Protein AF-A0A1Z9SN60-F1 (afdb_monomer_lite)

Radius of gyration: 16.22 Å; chains: 1; bounding box: 37×45×36 Å

Foldseek 3Di:
DVLLVVCLVPCPLPNVVNVVVLVVLVVCLVVDDPLSVLLSVLSVCVSVVNLQVSLVSLLVSCVVPLVPVVSLVSSLSSCVVVLVLVSLQVSLLVSLVVDDPPDPCNLVSLVSNLVSDLSVDDPVDDDDDPPPDDDPPPSSVVSCVVSVVPD

pLDDT: mean 79.8, std 19.74, range [30.97, 98.0]

Sequence (151 aa):
MTGCLRLFGGGGPSHPRVSLELRAARAHRSRVTPREQAHIDAFKVATTGEFSKAGLMWDEILCENPHGMMAAKCAHESYFLVGEARLLRKLVQTILPSWSNNMPYYGYLLGMGALGLEEAGDPRGRRPISLKNTSNGAALKTARRIFSATA

Structure (mmCIF, N/CA/C/O backbone):
data_AF-A0A1Z9SN60-F1
#
_entry.id   AF-A0A1Z9SN60-F1
#
loop_
_atom_site.group_PDB
_atom_site.id
_atom_site.type_symbol
_atom_site.label_atom_id
_atom_site.label_alt_id
_atom_site.label_comp_id
_atom_site.label_asym_id
_atom_site.label_entity_id
_atom_site.label_seq_id
_atom_site.pdbx_PDB_ins_code
_atom_site.Cartn_x
_atom_site.Cartn_y
_atom_site.Cartn_z
_atom_site.occupancy
_atom_site.B_iso_or_equiv
_atom_site.auth_seq_id
_atom_site.auth_comp_id
_atom_site.auth_asym_id
_atom_site.auth_atom_id
_atom_site.pdbx_PDB_model_num
ATOM 1 N N . MET A 1 1 ? 12.030 -7.907 0.127 1.00 58.28 1 MET A N 1
ATOM 2 C CA . MET A 1 1 ? 11.407 -6.565 0.006 1.00 58.28 1 MET A CA 1
ATOM 3 C C . MET A 1 1 ? 12.236 -5.434 0.635 1.00 58.28 1 MET A C 1
ATOM 5 O O . MET A 1 1 ? 11.726 -4.336 0.804 1.00 58.28 1 MET A O 1
ATOM 9 N N . THR A 1 2 ? 13.537 -5.626 0.891 1.00 62.16 2 THR A N 1
ATOM 10 C CA . THR A 1 2 ? 14.444 -4.552 1.351 1.00 62.16 2 THR A CA 1
ATOM 11 C C . THR A 1 2 ? 14.511 -3.368 0.373 1.00 62.16 2 THR A C 1
ATOM 13 O O . THR A 1 2 ? 14.749 -2.239 0.790 1.00 62.16 2 THR A O 1
ATOM 16 N N . GLY A 1 3 ? 14.200 -3.603 -0.907 1.00 61.12 3 GLY A N 1
ATOM 17 C CA . GLY A 1 3 ? 14.114 -2.567 -1.936 1.00 61.12 3 GLY A CA 1
ATOM 18 C C . GLY A 1 3 ? 13.035 -1.512 -1.728 1.00 61.12 3 GLY A C 1
ATOM 19 O O . GLY A 1 3 ? 13.309 -0.354 -2.015 1.00 61.12 3 GLY A O 1
ATOM 20 N N . CYS A 1 4 ? 11.872 -1.845 -1.155 1.00 63.22 4 CYS A N 1
ATOM 21 C CA . CYS A 1 4 ? 10.872 -0.831 -0.795 1.00 63.22 4 CYS A CA 1
ATOM 22 C C . CYS A 1 4 ? 11.428 0.116 0.277 1.00 63.22 4 CYS A C 1
ATOM 24 O O . CYS A 1 4 ? 11.388 1.328 0.111 1.00 63.22 4 CYS A O 1
ATOM 26 N N . LEU A 1 5 ? 12.054 -0.425 1.327 1.00 65.81 5 LEU A N 1
ATOM 27 C CA . LEU A 1 5 ? 12.667 0.387 2.386 1.00 65.81 5 LEU A CA 1
ATOM 28 C C . LEU A 1 5 ? 13.773 1.310 1.850 1.00 65.81 5 LEU A C 1
ATOM 30 O O . LEU A 1 5 ? 13.920 2.432 2.323 1.00 65.81 5 LEU A O 1
ATOM 34 N N . ARG A 1 6 ? 14.540 0.865 0.847 1.00 69.75 6 ARG A N 1
ATOM 35 C CA . ARG A 1 6 ? 15.576 1.696 0.209 1.00 69.75 6 ARG A CA 1
ATOM 36 C C . ARG A 1 6 ? 15.019 2.721 -0.770 1.00 69.75 6 ARG A C 1
ATOM 38 O O . ARG A 1 6 ? 15.577 3.810 -0.859 1.00 69.75 6 ARG A O 1
ATOM 45 N N . LEU A 1 7 ? 13.945 2.384 -1.482 1.00 71.31 7 LEU A N 1
ATOM 46 C CA . LEU A 1 7 ? 13.249 3.309 -2.373 1.00 71.31 7 LEU A CA 1
ATOM 47 C C . LEU A 1 7 ? 12.739 4.526 -1.588 1.00 71.31 7 LEU A C 1
ATOM 49 O O . LEU A 1 7 ? 12.937 5.656 -2.024 1.00 71.31 7 LEU A O 1
ATOM 53 N N . PHE A 1 8 ? 12.177 4.284 -0.402 1.00 68.19 8 PHE A N 1
ATOM 54 C CA . PHE A 1 8 ? 11.653 5.328 0.482 1.00 68.19 8 PHE A CA 1
ATOM 55 C C . PHE A 1 8 ? 12.738 6.018 1.336 1.00 68.19 8 PHE A C 1
ATOM 57 O O . PHE A 1 8 ? 12.540 7.127 1.814 1.00 68.19 8 PHE A O 1
ATOM 64 N N . GLY A 1 9 ? 13.927 5.418 1.475 1.00 62.66 9 GLY A N 1
ATOM 65 C CA . GLY A 1 9 ? 15.049 5.938 2.273 1.00 62.66 9 GLY A CA 1
ATOM 66 C C . GLY A 1 9 ? 15.971 6.954 1.578 1.00 62.66 9 GLY A C 1
ATOM 67 O O . GLY A 1 9 ? 17.117 7.096 1.997 1.00 62.66 9 GLY A O 1
ATOM 68 N N . GLY A 1 10 ? 15.524 7.621 0.507 1.00 57.53 10 GLY A N 1
ATOM 69 C CA . GLY A 1 10 ? 16.270 8.714 -0.143 1.00 57.53 10 GLY A CA 1
ATOM 70 C C . GLY A 1 10 ? 17.135 8.333 -1.352 1.00 57.53 10 GLY A C 1
ATOM 71 O O . GLY A 1 10 ? 17.757 9.208 -1.946 1.00 57.53 10 GLY A O 1
ATOM 72 N N . GLY A 1 11 ? 17.157 7.060 -1.767 1.00 59.09 11 GLY A N 1
ATOM 73 C CA . GLY A 1 11 ? 17.837 6.650 -3.007 1.00 59.09 11 GLY A CA 1
ATOM 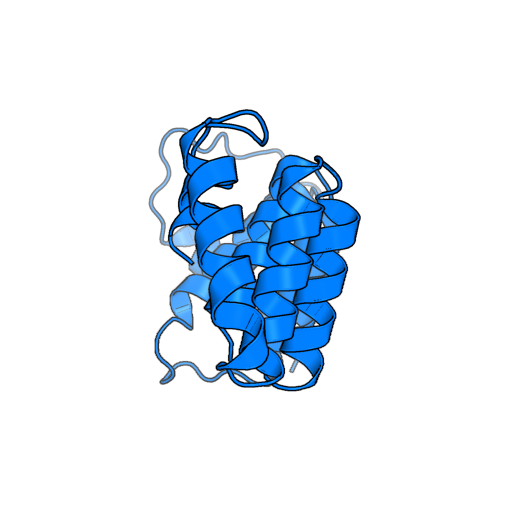74 C C . GLY A 1 11 ? 17.089 7.060 -4.283 1.00 59.09 11 GLY A C 1
ATOM 75 O O . GLY A 1 11 ? 17.698 7.197 -5.343 1.00 59.09 11 GLY A O 1
ATOM 76 N N . GLY A 1 12 ? 15.773 7.261 -4.181 1.00 64.69 12 GLY A N 1
ATOM 77 C CA . GLY A 1 12 ? 14.900 7.500 -5.324 1.00 64.69 12 GLY A CA 1
ATOM 78 C C . GLY A 1 12 ? 14.781 6.285 -6.264 1.00 64.69 12 GLY A C 1
ATOM 79 O O . GLY A 1 12 ? 15.503 5.291 -6.120 1.00 64.69 12 GLY A O 1
ATOM 80 N N . PRO A 1 13 ? 13.869 6.336 -7.249 1.00 68.75 13 PRO A N 1
ATOM 81 C CA . PRO A 1 13 ? 13.632 5.229 -8.182 1.00 68.75 13 PRO A CA 1
ATOM 82 C C . PRO A 1 13 ? 14.862 4.853 -9.021 1.00 68.75 13 PRO A C 1
ATOM 84 O O . PRO A 1 13 ? 15.063 3.686 -9.352 1.00 68.75 13 PRO A O 1
ATOM 87 N N . SER A 1 14 ? 15.724 5.830 -9.306 1.00 69.62 14 SER A N 1
ATOM 88 C CA . SER A 1 14 ? 16.917 5.675 -10.146 1.00 69.62 14 SER A CA 1
ATOM 89 C C . SER A 1 14 ? 18.102 5.005 -9.440 1.00 69.62 14 SER A C 1
ATOM 91 O O . SER A 1 14 ? 19.155 4.817 -10.051 1.00 69.62 14 SER A O 1
ATOM 93 N N . HIS A 1 15 ? 17.974 4.641 -8.159 1.00 78.12 15 HIS A N 1
ATOM 94 C CA . HIS A 1 15 ? 19.077 4.040 -7.420 1.00 78.12 15 HIS A CA 1
ATOM 95 C C . HIS A 1 15 ? 19.424 2.643 -7.978 1.00 78.12 15 HIS A C 1
ATOM 97 O O . HIS A 1 15 ? 18.566 1.757 -8.003 1.00 78.12 15 HIS A O 1
ATOM 103 N N . PRO A 1 16 ? 20.690 2.345 -8.331 1.00 78.31 16 PRO A N 1
ATOM 104 C CA . PRO A 1 16 ? 21.056 1.091 -9.003 1.00 78.31 16 PRO A CA 1
ATOM 105 C C . PRO A 1 16 ? 20.719 -0.166 -8.184 1.00 78.31 16 PRO A C 1
ATOM 107 O O . PRO A 1 16 ? 20.376 -1.209 -8.743 1.00 78.31 16 PRO A O 1
ATOM 110 N N . ARG A 1 17 ? 20.742 -0.070 -6.845 1.00 80.25 17 ARG A N 1
ATOM 111 C CA . ARG A 1 17 ? 20.294 -1.170 -5.968 1.00 80.25 17 ARG A CA 1
ATOM 112 C C . ARG A 1 17 ? 18.791 -1.457 -6.054 1.00 80.25 17 ARG A C 1
ATOM 114 O O . ARG A 1 17 ? 18.423 -2.618 -5.928 1.00 80.25 17 ARG A O 1
ATOM 121 N N . VAL A 1 18 ? 17.946 -0.454 -6.309 1.00 82.62 18 VAL A N 1
ATOM 122 C CA . VAL A 1 18 ? 16.493 -0.646 -6.479 1.00 82.62 18 VAL A CA 1
ATOM 123 C C . VAL A 1 18 ? 16.234 -1.492 -7.727 1.00 82.62 18 VAL A C 1
ATOM 125 O O . VAL A 1 18 ? 15.538 -2.505 -7.656 1.00 82.62 18 VAL A O 1
ATOM 128 N N . SER A 1 19 ? 16.890 -1.158 -8.841 1.00 83.88 19 SER A N 1
ATOM 129 C CA . SER A 1 19 ? 16.806 -1.920 -10.093 1.00 83.88 19 SER A CA 1
ATOM 130 C C . SER A 1 19 ? 17.318 -3.359 -9.954 1.00 83.88 19 SER A C 1
ATOM 132 O O . SER A 1 19 ? 16.729 -4.286 -10.518 1.00 83.88 19 SER A O 1
ATOM 134 N N . LEU A 1 20 ? 18.396 -3.569 -9.188 1.00 86.62 20 LEU A N 1
ATOM 135 C CA . LEU A 1 20 ? 18.928 -4.906 -8.908 1.00 86.62 20 LEU A CA 1
ATOM 136 C C . LEU A 1 20 ? 17.939 -5.751 -8.094 1.00 86.62 20 LEU A C 1
ATOM 138 O O . LEU A 1 20 ? 17.678 -6.905 -8.436 1.00 86.62 20 LEU A O 1
ATOM 142 N N . GLU A 1 21 ? 17.356 -5.174 -7.046 1.00 87.25 21 GLU A N 1
ATOM 143 C CA . GLU A 1 21 ? 16.392 -5.873 -6.197 1.00 87.25 21 GLU A CA 1
ATOM 144 C C . GLU A 1 21 ? 15.087 -6.174 -6.924 1.00 87.25 21 GLU A C 1
ATOM 146 O O . GLU A 1 21 ? 14.544 -7.264 -6.758 1.00 87.25 21 GLU A O 1
ATOM 151 N N . LEU A 1 22 ? 14.613 -5.263 -7.779 1.00 89.88 22 LEU A N 1
ATOM 152 C CA . LEU A 1 22 ? 13.457 -5.529 -8.627 1.00 89.88 22 LEU A CA 1
ATOM 153 C C . LEU A 1 22 ? 13.732 -6.693 -9.585 1.00 89.88 22 LEU A C 1
ATOM 155 O O . LEU A 1 22 ? 12.876 -7.560 -9.764 1.00 89.88 22 LEU A O 1
ATOM 159 N N . ARG A 1 23 ? 14.927 -6.748 -10.187 1.00 90.69 23 ARG A N 1
ATOM 160 C CA . ARG A 1 23 ? 15.315 -7.858 -11.069 1.00 90.69 23 ARG A CA 1
ATOM 161 C C . ARG A 1 23 ? 15.309 -9.191 -10.320 1.00 90.69 23 ARG A C 1
ATOM 163 O O . ARG A 1 23 ? 14.716 -10.148 -10.814 1.00 90.69 23 ARG A O 1
ATOM 170 N N . ALA A 1 24 ? 15.915 -9.235 -9.134 1.00 90.38 24 ALA A N 1
ATOM 171 C CA . ALA A 1 24 ? 15.923 -10.428 -8.291 1.00 90.38 24 ALA A CA 1
ATOM 172 C C . ALA A 1 24 ? 14.498 -10.840 -7.883 1.00 90.38 24 ALA A C 1
ATOM 174 O O . ALA A 1 24 ? 14.115 -11.996 -8.043 1.00 90.38 24 ALA A O 1
ATOM 175 N N . ALA A 1 25 ? 13.674 -9.887 -7.442 1.00 89.62 25 ALA A N 1
ATOM 176 C CA . ALA A 1 25 ? 12.290 -10.143 -7.058 1.00 89.62 25 ALA A CA 1
ATOM 177 C C . ALA A 1 25 ? 11.462 -10.709 -8.226 1.00 89.62 25 ALA A C 1
ATOM 179 O O . ALA A 1 25 ? 10.761 -11.707 -8.067 1.00 89.62 25 ALA A O 1
ATOM 180 N N . ARG A 1 26 ? 11.606 -10.138 -9.430 1.00 92.12 26 ARG A N 1
ATOM 181 C CA . ARG A 1 26 ? 10.938 -10.636 -10.642 1.00 92.12 26 ARG A CA 1
ATOM 182 C C . ARG A 1 26 ? 11.357 -12.058 -11.007 1.00 92.12 26 ARG A C 1
ATOM 184 O O . ARG A 1 26 ? 10.500 -12.829 -11.427 1.00 92.12 26 ARG A O 1
ATOM 191 N N . ALA A 1 27 ? 12.629 -12.414 -10.827 1.00 92.75 27 ALA A N 1
ATOM 192 C CA . ALA A 1 27 ? 13.121 -13.764 -11.109 1.00 92.75 27 ALA A CA 1
ATOM 193 C C . ALA A 1 27 ? 12.471 -14.836 -10.213 1.00 92.75 27 ALA A C 1
ATOM 195 O O . ALA A 1 27 ? 12.308 -15.978 -10.636 1.00 92.75 27 ALA A O 1
ATOM 196 N N . HIS A 1 28 ? 12.052 -14.466 -8.999 1.00 90.88 28 HIS A N 1
ATOM 197 C CA . HIS A 1 28 ? 11.376 -15.366 -8.063 1.00 90.88 28 HIS A CA 1
ATOM 198 C C . HIS A 1 28 ? 9.843 -15.295 -8.123 1.00 90.88 28 HIS A C 1
ATOM 200 O O . HIS A 1 28 ? 9.185 -16.099 -7.469 1.00 90.88 28 HIS A O 1
ATOM 206 N N . ARG A 1 29 ? 9.257 -14.386 -8.918 1.00 92.06 29 ARG A N 1
ATOM 207 C CA . ARG A 1 29 ? 7.809 -14.099 -8.912 1.00 92.06 29 ARG A CA 1
ATOM 208 C C . ARG A 1 29 ? 6.937 -15.341 -9.143 1.00 92.06 29 ARG A C 1
ATOM 210 O O . ARG A 1 29 ? 5.918 -15.486 -8.488 1.00 92.06 29 ARG A O 1
ATOM 217 N N . SER A 1 30 ? 7.324 -16.255 -10.033 1.00 92.50 30 SER A N 1
ATOM 218 C CA . SER A 1 30 ? 6.542 -17.477 -10.306 1.00 92.50 30 SER A CA 1
ATOM 219 C C . SER A 1 30 ? 6.605 -18.533 -9.196 1.00 92.50 30 SER A C 1
ATOM 221 O O . SER A 1 30 ? 5.861 -19.506 -9.247 1.00 92.50 30 SER A O 1
ATOM 223 N N . ARG A 1 31 ? 7.489 -18.362 -8.204 1.00 94.06 31 ARG A N 1
ATOM 224 C CA . ARG A 1 31 ? 7.730 -19.321 -7.112 1.00 94.06 31 ARG A CA 1
ATOM 225 C C . ARG A 1 31 ? 7.181 -18.853 -5.763 1.00 94.06 31 ARG A C 1
ATOM 227 O O . ARG A 1 31 ? 7.419 -19.516 -4.760 1.00 94.06 31 ARG A O 1
ATOM 234 N N . VAL A 1 32 ? 6.504 -17.708 -5.729 1.00 93.75 32 VAL A N 1
ATOM 235 C CA . VAL A 1 32 ? 5.986 -17.085 -4.504 1.00 93.75 32 VAL A CA 1
ATOM 236 C C . VAL A 1 32 ? 4.462 -17.002 -4.534 1.00 93.75 32 VAL A C 1
ATOM 238 O O . VAL A 1 32 ? 3.836 -17.125 -5.593 1.00 93.75 32 VAL A O 1
ATOM 241 N N . THR A 1 33 ? 3.864 -16.798 -3.363 1.00 94.06 33 THR A N 1
ATOM 242 C CA . THR A 1 33 ? 2.406 -16.734 -3.189 1.00 94.06 33 THR A CA 1
ATOM 243 C C . THR A 1 33 ? 1.785 -15.574 -3.981 1.00 94.06 33 THR A C 1
ATOM 245 O O . THR A 1 33 ? 2.467 -14.574 -4.221 1.00 94.06 33 THR A O 1
ATOM 248 N N . PRO A 1 34 ? 0.488 -15.632 -4.348 1.00 94.00 34 PRO A N 1
ATOM 249 C CA . PRO A 1 34 ? -0.185 -14.532 -5.051 1.00 94.00 34 PRO A CA 1
ATOM 250 C C . PRO A 1 34 ? -0.020 -13.170 -4.361 1.00 94.00 34 PRO A C 1
ATOM 252 O O . PRO A 1 34 ? 0.275 -12.171 -5.012 1.00 94.00 34 PRO A O 1
ATOM 255 N N . ARG A 1 35 ? -0.078 -13.144 -3.024 1.00 92.69 35 ARG A N 1
ATOM 256 C CA . ARG A 1 35 ? 0.176 -11.942 -2.218 1.00 92.69 35 ARG A CA 1
ATOM 257 C C . ARG A 1 35 ? 1.585 -11.383 -2.425 1.00 92.69 35 ARG A C 1
ATOM 259 O O . ARG A 1 35 ? 1.772 -10.180 -2.581 1.00 92.69 35 ARG A O 1
ATOM 266 N N . GLU A 1 36 ? 2.599 -12.244 -2.416 1.00 93.06 36 GLU A N 1
ATOM 267 C CA . GLU A 1 36 ? 3.984 -11.828 -2.659 1.00 93.06 36 GLU A CA 1
ATOM 268 C C . GLU A 1 36 ? 4.184 -11.349 -4.101 1.00 93.06 36 GLU A C 1
ATOM 270 O O . GLU A 1 36 ? 4.926 -10.393 -4.321 1.00 93.06 36 GLU A O 1
ATOM 275 N N . GLN A 1 37 ? 3.485 -11.944 -5.072 1.00 95.25 37 GLN A N 1
ATOM 276 C CA . GLN A 1 37 ? 3.475 -11.457 -6.454 1.00 95.25 37 GLN A CA 1
ATOM 277 C C . GLN A 1 37 ? 2.895 -10.043 -6.547 1.00 95.25 37 GLN A C 1
ATOM 279 O O . GLN A 1 37 ? 3.518 -9.185 -7.172 1.00 95.25 37 GLN A O 1
ATOM 284 N N . ALA A 1 38 ? 1.781 -9.774 -5.861 1.00 95.38 38 ALA A N 1
ATOM 285 C CA . ALA A 1 38 ? 1.174 -8.446 -5.815 1.00 95.38 38 ALA A CA 1
ATOM 286 C C . ALA A 1 38 ? 2.133 -7.396 -5.221 1.00 95.38 38 ALA A C 1
ATOM 288 O O . ALA A 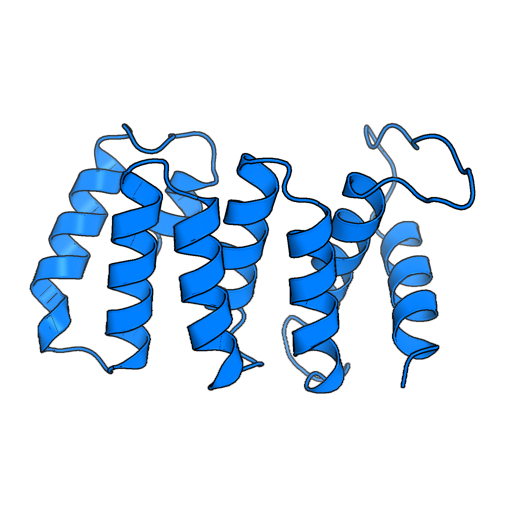1 38 ? 2.283 -6.305 -5.769 1.00 95.38 38 ALA A O 1
ATOM 289 N N . HIS A 1 39 ? 2.881 -7.745 -4.166 1.00 95.06 39 HIS A N 1
ATOM 290 C CA . HIS A 1 39 ? 3.935 -6.872 -3.636 1.00 95.06 39 HIS A CA 1
ATOM 291 C C . HIS A 1 39 ? 5.045 -6.579 -4.658 1.00 95.06 39 HIS A C 1
ATOM 293 O O . HIS A 1 39 ? 5.530 -5.448 -4.726 1.00 95.06 39 HIS A O 1
ATOM 299 N N . ILE A 1 40 ? 5.468 -7.582 -5.437 1.00 95.00 40 ILE A N 1
ATOM 300 C CA . ILE A 1 40 ? 6.483 -7.416 -6.491 1.00 95.00 40 ILE A CA 1
ATOM 301 C C . ILE A 1 40 ? 5.964 -6.483 -7.589 1.00 95.00 40 ILE A C 1
ATOM 303 O O . ILE A 1 40 ? 6.717 -5.637 -8.077 1.00 95.00 40 ILE A O 1
ATOM 307 N N . ASP A 1 41 ? 4.691 -6.610 -7.956 1.00 95.69 41 ASP A N 1
ATOM 308 C CA . ASP A 1 41 ? 4.071 -5.783 -8.988 1.00 95.69 41 ASP A CA 1
ATOM 309 C C . ASP A 1 41 ? 3.902 -4.330 -8.522 1.00 95.69 41 ASP A C 1
ATOM 311 O O . ASP A 1 41 ? 4.267 -3.412 -9.259 1.00 95.69 41 ASP A O 1
ATOM 315 N N . ALA A 1 42 ? 3.457 -4.109 -7.281 1.00 95.56 42 ALA A N 1
ATOM 316 C CA . ALA A 1 42 ? 3.382 -2.773 -6.686 1.00 95.56 42 ALA A CA 1
ATOM 317 C C . ALA A 1 42 ? 4.773 -2.125 -6.594 1.00 95.56 42 ALA A C 1
ATOM 319 O O . ALA A 1 42 ? 4.966 -0.976 -6.995 1.00 95.56 42 ALA A O 1
ATOM 320 N N . PHE A 1 43 ? 5.784 -2.890 -6.163 1.00 93.69 43 PHE A N 1
ATOM 321 C CA . PHE A 1 43 ? 7.164 -2.409 -6.120 1.00 93.69 43 PHE A CA 1
ATOM 322 C C . PHE A 1 43 ? 7.681 -2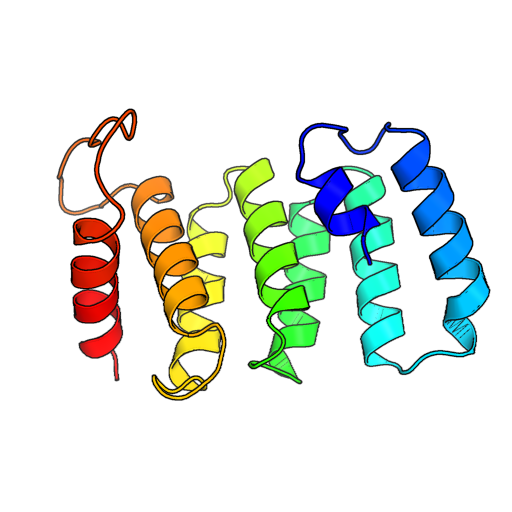.030 -7.511 1.00 93.69 43 PHE A C 1
ATOM 324 O O . PHE A 1 43 ? 8.290 -0.973 -7.663 1.00 93.69 43 PHE A O 1
ATOM 331 N N . LYS A 1 44 ? 7.393 -2.835 -8.543 1.00 93.81 44 LYS A N 1
ATOM 332 C CA . LYS A 1 44 ? 7.732 -2.512 -9.937 1.00 93.81 44 LYS A CA 1
ATOM 333 C C . LYS A 1 44 ? 7.148 -1.160 -10.350 1.00 93.81 44 LYS A C 1
ATOM 335 O O . LYS A 1 44 ? 7.873 -0.356 -10.929 1.00 93.81 44 LYS A O 1
ATOM 340 N N . VAL A 1 45 ? 5.876 -0.900 -10.049 1.00 94.38 45 VAL A N 1
ATOM 341 C CA . VAL A 1 45 ? 5.242 0.393 -10.354 1.00 94.38 45 VAL A CA 1
ATOM 342 C C . VAL A 1 45 ? 5.927 1.526 -9.589 1.00 94.38 45 VAL A C 1
ATOM 344 O O . VAL A 1 45 ? 6.303 2.524 -10.200 1.00 94.38 45 VAL A O 1
ATOM 347 N N . ALA A 1 46 ? 6.223 1.341 -8.301 1.00 91.12 46 ALA A N 1
ATOM 348 C CA . ALA A 1 46 ? 6.926 2.347 -7.505 1.00 91.12 46 ALA A CA 1
ATOM 349 C C . ALA A 1 46 ? 8.316 2.702 -8.081 1.00 91.12 46 ALA A C 1
ATOM 351 O O . ALA A 1 46 ? 8.716 3.863 -8.056 1.00 91.12 46 ALA A O 1
ATOM 352 N N . THR A 1 47 ? 9.036 1.740 -8.679 1.00 90.19 47 THR A N 1
ATOM 353 C CA . THR A 1 47 ? 10.332 2.014 -9.343 1.00 90.19 47 THR A CA 1
ATOM 354 C C . THR A 1 47 ? 10.234 2.895 -10.593 1.00 90.19 47 THR A C 1
ATOM 356 O O . THR A 1 47 ? 11.257 3.359 -11.086 1.00 90.19 47 THR A O 1
ATOM 359 N N . THR A 1 48 ? 9.028 3.145 -11.106 1.00 89.38 48 THR A N 1
ATOM 360 C CA . THR A 1 48 ? 8.802 4.077 -12.225 1.00 89.38 48 THR A CA 1
ATOM 361 C C . THR A 1 48 ? 8.499 5.505 -11.764 1.00 89.38 48 THR A C 1
ATOM 363 O O . THR A 1 48 ? 8.371 6.390 -12.599 1.00 89.38 48 THR A O 1
ATOM 366 N N . GLY A 1 49 ? 8.411 5.745 -10.449 1.00 88.50 49 GLY A N 1
ATOM 367 C CA . GLY A 1 49 ? 8.005 7.033 -9.870 1.00 88.50 49 GLY A CA 1
ATOM 368 C C . GLY A 1 49 ? 6.490 7.194 -9.705 1.00 88.50 49 GLY A C 1
ATOM 369 O O . GLY A 1 49 ? 6.043 8.149 -9.080 1.00 88.50 49 GLY A O 1
ATOM 370 N N . GLU A 1 50 ? 5.700 6.235 -10.192 1.00 92.94 50 GLU A N 1
ATOM 371 C CA . GLU A 1 50 ? 4.234 6.197 -10.090 1.00 92.94 50 GLU A CA 1
ATOM 372 C C . GLU A 1 50 ? 3.764 5.792 -8.676 1.00 92.94 50 GLU A C 1
ATOM 374 O O . GLU A 1 50 ? 3.110 4.763 -8.476 1.00 92.94 50 GLU A O 1
ATOM 379 N N . PHE A 1 51 ? 4.132 6.577 -7.659 1.00 91.94 51 PHE A N 1
ATOM 380 C CA . PHE A 1 51 ? 3.904 6.233 -6.252 1.00 91.94 51 PHE A CA 1
ATOM 381 C C . PHE A 1 51 ? 2.423 6.180 -5.872 1.00 91.94 51 PHE A C 1
ATOM 383 O O . PHE A 1 51 ? 2.032 5.253 -5.168 1.00 91.94 51 PHE A O 1
ATOM 390 N N . SER A 1 52 ? 1.577 7.086 -6.376 1.00 93.56 52 SER A N 1
ATOM 391 C CA . SER A 1 52 ? 0.130 7.033 -6.107 1.00 93.56 52 SER A CA 1
ATOM 392 C C . SER A 1 52 ? -0.477 5.716 -6.591 1.00 93.56 52 SER A C 1
ATOM 394 O O . SER A 1 52 ? -1.237 5.073 -5.870 1.00 93.56 52 SER A O 1
ATOM 396 N N . LYS A 1 53 ? -0.083 5.264 -7.788 1.00 96.44 53 LYS A N 1
ATOM 397 C CA . LYS A 1 53 ? -0.541 3.990 -8.352 1.00 96.44 53 LYS A CA 1
ATOM 398 C C . LYS A 1 53 ? -0.016 2.797 -7.557 1.00 96.44 53 LYS A C 1
ATOM 400 O O . LYS A 1 53 ? -0.774 1.874 -7.281 1.00 96.44 53 LYS A O 1
ATOM 405 N N . ALA A 1 54 ? 1.260 2.813 -7.177 1.00 96.06 54 ALA A N 1
ATOM 406 C CA . ALA A 1 54 ? 1.832 1.758 -6.346 1.00 96.06 54 ALA A CA 1
ATOM 407 C C . ALA A 1 54 ? 1.144 1.673 -4.972 1.00 96.06 54 ALA A C 1
ATOM 409 O O . ALA A 1 54 ? 0.852 0.574 -4.505 1.00 96.06 54 ALA A O 1
ATOM 410 N N . GLY A 1 55 ? 0.830 2.824 -4.366 1.00 96.25 55 GLY A N 1
ATOM 411 C CA . GLY A 1 55 ? 0.056 2.934 -3.130 1.00 96.25 55 GLY A CA 1
ATOM 412 C C . GLY A 1 55 ? -1.287 2.217 -3.220 1.00 96.25 55 GLY A C 1
ATOM 413 O O . GLY A 1 55 ? -1.567 1.355 -2.391 1.00 96.25 55 GLY A O 1
ATOM 414 N N . LEU A 1 56 ? -2.057 2.481 -4.281 1.00 97.06 56 LEU A N 1
ATOM 415 C CA . LEU A 1 56 ? -3.355 1.835 -4.502 1.00 97.06 56 LEU A CA 1
ATOM 416 C C . LEU A 1 56 ? -3.236 0.309 -4.636 1.00 97.06 56 LEU A C 1
ATOM 418 O O . LEU A 1 56 ? -4.063 -0.421 -4.101 1.00 97.06 56 LEU A O 1
ATOM 422 N N . MET A 1 57 ? -2.177 -0.191 -5.277 1.00 98.00 57 MET A N 1
ATOM 423 C CA . MET A 1 57 ? -1.932 -1.637 -5.363 1.00 98.00 57 MET A CA 1
ATOM 424 C C . MET A 1 57 ? -1.619 -2.263 -3.995 1.00 98.00 57 MET A C 1
ATOM 426 O O . MET A 1 57 ? -1.965 -3.415 -3.742 1.00 98.00 57 MET A O 1
ATOM 430 N N . TRP A 1 58 ? -0.961 -1.532 -3.091 1.00 97.56 58 TRP A N 1
ATOM 431 C CA . TRP A 1 58 ? -0.790 -1.995 -1.711 1.00 97.56 58 TRP A CA 1
ATOM 432 C C . TRP A 1 58 ? -2.084 -1.904 -0.897 1.00 97.56 58 TRP A C 1
ATOM 434 O O . TRP A 1 58 ? -2.299 -2.771 -0.050 1.00 97.56 58 TRP A O 1
ATOM 444 N N . ASP A 1 59 ? -2.955 -0.931 -1.172 1.00 96.69 59 ASP A N 1
ATOM 445 C CA . ASP A 1 59 ? -4.295 -0.876 -0.577 1.00 96.69 59 ASP A CA 1
ATOM 446 C C . ASP A 1 59 ? -5.132 -2.103 -0.970 1.00 96.69 59 ASP A C 1
ATOM 448 O O . ASP A 1 59 ? -5.777 -2.696 -0.108 1.00 96.69 59 ASP A O 1
ATOM 452 N N . GLU A 1 60 ? -5.055 -2.554 -2.226 1.00 96.62 60 GLU A N 1
ATOM 453 C CA . GLU A 1 60 ? -5.715 -3.791 -2.680 1.00 96.62 60 GLU A CA 1
ATOM 454 C C . GLU A 1 60 ? -5.238 -5.020 -1.887 1.00 96.62 60 GLU A C 1
ATOM 456 O O . GLU A 1 60 ? -6.049 -5.833 -1.445 1.00 96.62 60 GLU A O 1
ATOM 461 N N . ILE A 1 61 ? -3.931 -5.125 -1.613 1.00 96.44 61 ILE A N 1
ATOM 462 C CA . ILE A 1 61 ? -3.381 -6.202 -0.769 1.00 96.44 61 ILE A CA 1
ATOM 463 C C . ILE A 1 61 ? -3.949 -6.132 0.659 1.00 96.44 61 ILE A C 1
ATOM 465 O O . ILE A 1 61 ? -4.178 -7.164 1.295 1.00 96.44 61 ILE A O 1
ATOM 469 N N . LEU A 1 62 ? -4.170 -4.924 1.183 1.00 96.12 62 LEU A N 1
ATOM 470 C CA . LEU A 1 62 ? -4.726 -4.715 2.521 1.00 96.12 62 LEU A CA 1
ATOM 471 C C . LEU A 1 62 ? -6.226 -5.006 2.602 1.00 96.12 62 LEU A C 1
ATOM 473 O O . LEU A 1 62 ? -6.694 -5.335 3.690 1.00 96.12 62 LEU A O 1
ATOM 477 N N . CYS A 1 63 ? -6.967 -4.939 1.492 1.00 94.06 63 CYS A N 1
ATOM 478 C CA . CYS A 1 63 ? -8.365 -5.376 1.458 1.00 94.06 63 CYS A CA 1
ATOM 479 C C . CYS A 1 63 ? -8.499 -6.865 1.811 1.00 94.06 63 CYS A C 1
ATOM 481 O O . CYS A 1 63 ? -9.421 -7.240 2.532 1.00 94.06 63 CYS A O 1
ATOM 483 N N . GLU A 1 64 ? -7.569 -7.702 1.346 1.00 93.06 64 GLU A N 1
ATOM 484 C CA . GLU A 1 64 ? -7.557 -9.140 1.648 1.00 93.06 64 GLU A CA 1
ATOM 485 C C . GLU A 1 64 ? -6.837 -9.465 2.964 1.00 93.06 64 GLU A C 1
ATOM 487 O O . GLU A 1 64 ? -7.183 -10.423 3.655 1.00 93.06 64 GLU A O 1
ATOM 492 N N . ASN A 1 65 ? -5.816 -8.681 3.320 1.00 92.38 65 ASN A N 1
ATOM 493 C CA . ASN A 1 65 ? -4.994 -8.908 4.505 1.00 92.38 65 ASN A CA 1
ATOM 494 C C . ASN A 1 65 ? -4.745 -7.596 5.266 1.00 92.38 65 ASN A C 1
ATOM 496 O O . ASN A 1 65 ? -3.648 -7.024 5.178 1.00 92.38 65 ASN A O 1
ATOM 500 N N . PRO A 1 66 ? -5.719 -7.129 6.064 1.00 92.75 66 PRO A N 1
ATOM 501 C CA . PRO A 1 66 ? -5.639 -5.817 6.696 1.00 92.75 66 PRO A CA 1
ATOM 502 C C . PRO A 1 66 ? -4.563 -5.742 7.789 1.00 92.75 66 PRO A C 1
ATOM 504 O O . PRO A 1 66 ? -4.141 -4.648 8.162 1.00 92.75 66 PRO A O 1
ATOM 507 N N . HIS A 1 67 ? -4.048 -6.884 8.263 1.00 93.88 67 HIS A N 1
ATOM 508 C CA . HIS A 1 67 ? -2.939 -6.974 9.228 1.00 93.88 67 HIS A CA 1
ATOM 509 C C . HIS A 1 67 ? -1.548 -6.958 8.572 1.00 93.88 67 HIS A C 1
ATOM 511 O O . HIS A 1 67 ? -0.520 -7.069 9.244 1.00 93.88 67 HIS A O 1
ATOM 517 N N . GLY A 1 68 ? -1.482 -6.820 7.245 1.00 93.44 68 GLY A N 1
ATOM 518 C CA . GLY A 1 68 ? -0.242 -6.795 6.477 1.00 93.44 68 GLY A CA 1
ATOM 519 C C . GLY A 1 68 ? 0.579 -5.517 6.675 1.00 93.44 68 GLY A C 1
ATOM 520 O O . GLY A 1 68 ? 0.601 -4.658 5.797 1.00 93.44 68 GLY A O 1
ATOM 521 N N . MET A 1 69 ? 1.333 -5.414 7.775 1.00 92.44 69 MET A N 1
ATOM 522 C CA . MET A 1 69 ? 2.136 -4.221 8.104 1.00 92.44 69 MET A CA 1
ATOM 523 C C . MET A 1 69 ? 3.108 -3.801 6.988 1.00 92.44 69 MET A C 1
ATOM 525 O O . MET A 1 69 ? 3.339 -2.615 6.777 1.00 92.44 69 MET A O 1
ATOM 529 N N . MET A 1 70 ? 3.666 -4.754 6.235 1.00 91.88 70 MET A N 1
ATOM 530 C CA . MET A 1 70 ? 4.539 -4.432 5.101 1.00 91.88 70 MET A CA 1
ATOM 531 C C . MET A 1 70 ? 3.788 -3.668 4.001 1.00 91.88 70 MET A C 1
ATOM 533 O O . MET A 1 70 ? 4.304 -2.675 3.495 1.00 91.88 70 MET A O 1
ATOM 537 N N . ALA A 1 71 ? 2.572 -4.104 3.650 1.00 94.94 71 ALA A N 1
ATOM 538 C CA . ALA A 1 71 ? 1.739 -3.423 2.659 1.00 94.94 71 ALA A CA 1
ATOM 539 C C . ALA A 1 71 ? 1.327 -2.039 3.170 1.00 94.94 71 ALA A C 1
ATOM 541 O O . ALA A 1 71 ? 1.546 -1.051 2.476 1.00 94.94 71 ALA A O 1
ATOM 542 N N . ALA A 1 72 ? 0.868 -1.956 4.424 1.00 95.38 72 ALA A N 1
ATOM 543 C CA . ALA A 1 72 ? 0.498 -0.692 5.058 1.00 95.38 72 ALA A CA 1
ATOM 544 C C . ALA A 1 72 ? 1.659 0.307 5.072 1.00 95.38 72 ALA A C 1
ATOM 546 O O . ALA A 1 72 ? 1.475 1.473 4.737 1.00 95.38 72 ALA A O 1
ATOM 547 N N . LYS A 1 73 ? 2.877 -0.148 5.385 1.00 93.75 73 LYS A N 1
ATOM 548 C CA . LYS A 1 73 ? 4.055 0.718 5.365 1.00 93.75 73 LYS A CA 1
ATOM 549 C C . LYS A 1 73 ? 4.393 1.206 3.956 1.00 93.75 73 LYS A C 1
ATOM 551 O O . LYS A 1 73 ? 4.707 2.379 3.789 1.00 93.75 73 LYS A O 1
ATOM 556 N N . CYS A 1 74 ? 4.343 0.325 2.956 1.00 94.19 74 CYS A N 1
ATOM 557 C CA . CYS A 1 74 ? 4.676 0.696 1.581 1.00 94.19 74 CYS A CA 1
ATOM 558 C C . CYS A 1 74 ? 3.635 1.640 0.967 1.00 94.19 74 CYS A C 1
ATOM 560 O O . CYS A 1 74 ? 4.022 2.608 0.314 1.00 94.19 74 CYS A O 1
ATOM 562 N N . ALA A 1 75 ? 2.342 1.404 1.214 1.00 95.88 75 ALA A N 1
ATOM 563 C CA . ALA A 1 75 ? 1.271 2.316 0.814 1.00 95.88 75 ALA A CA 1
ATOM 564 C C . ALA A 1 75 ? 1.454 3.694 1.461 1.00 95.88 75 ALA A C 1
ATOM 566 O O . ALA A 1 75 ? 1.470 4.709 0.768 1.00 95.88 75 ALA A O 1
ATOM 567 N N . HIS A 1 76 ? 1.679 3.716 2.780 1.00 95.06 76 HIS A N 1
ATOM 568 C CA . HIS A 1 76 ? 1.883 4.944 3.546 1.00 95.06 76 HIS A CA 1
ATOM 569 C C . HIS A 1 76 ? 3.063 5.763 3.007 1.00 95.06 76 HIS A C 1
ATOM 571 O O . HIS A 1 76 ? 2.881 6.911 2.626 1.00 95.06 76 HIS A O 1
ATOM 577 N N . GLU A 1 77 ? 4.246 5.168 2.860 1.00 92.50 77 GLU A N 1
ATOM 578 C CA . GLU A 1 77 ? 5.410 5.879 2.306 1.00 92.50 77 GLU A CA 1
ATOM 579 C C . GLU A 1 77 ? 5.179 6.370 0.871 1.00 92.50 77 GLU A C 1
ATOM 581 O O . GLU A 1 77 ? 5.600 7.468 0.510 1.00 92.50 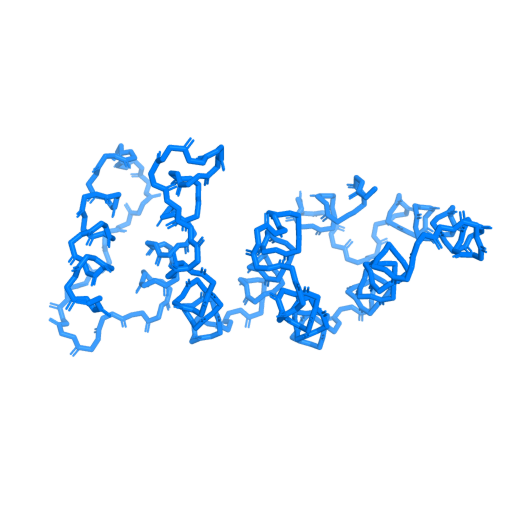77 GLU A O 1
ATOM 586 N N . SER A 1 78 ? 4.469 5.588 0.054 1.00 92.81 78 SER A N 1
ATOM 587 C CA . SER A 1 78 ? 4.169 5.980 -1.325 1.00 92.81 78 SER A CA 1
ATOM 588 C C . SER A 1 78 ? 3.321 7.239 -1.380 1.00 92.81 78 SER A C 1
ATOM 590 O O . SER A 1 78 ? 3.664 8.158 -2.114 1.00 92.81 78 SER A O 1
ATOM 592 N N . TYR A 1 79 ? 2.260 7.314 -0.574 1.00 93.94 79 TYR A N 1
ATOM 593 C CA . TYR A 1 79 ? 1.421 8.508 -0.487 1.00 93.94 79 TYR A CA 1
ATOM 594 C C . TYR A 1 79 ? 2.159 9.693 0.138 1.00 93.94 79 TYR A C 1
ATOM 596 O O . TYR A 1 79 ? 1.960 10.827 -0.291 1.00 93.94 79 TYR A O 1
ATOM 604 N N . PHE A 1 80 ? 3.040 9.444 1.109 1.00 90.12 80 PHE A N 1
ATOM 605 C CA . PHE A 1 80 ? 3.847 10.489 1.733 1.00 90.12 80 PHE A CA 1
ATOM 606 C C . PHE A 1 80 ? 4.788 11.160 0.725 1.00 90.12 80 PHE A C 1
ATOM 608 O O . PHE A 1 80 ? 4.827 12.385 0.650 1.00 90.12 80 PHE A O 1
ATOM 615 N N . LEU A 1 81 ? 5.475 10.377 -0.116 1.00 87.38 81 LEU A N 1
ATOM 616 C CA . LEU A 1 81 ? 6.411 10.907 -1.116 1.00 87.38 81 LEU A CA 1
ATOM 617 C C . LEU A 1 81 ? 5.773 11.849 -2.146 1.00 87.38 81 LEU A C 1
ATOM 619 O O . LEU A 1 81 ? 6.464 12.716 -2.678 1.00 87.38 81 LEU A O 1
ATOM 623 N N . VAL A 1 82 ? 4.484 11.678 -2.442 1.00 89.12 82 VAL A N 1
ATOM 624 C CA . VAL A 1 82 ? 3.745 12.523 -3.397 1.00 89.12 82 VAL A CA 1
ATOM 625 C C . VAL A 1 82 ? 2.815 13.532 -2.718 1.00 89.12 82 VAL A C 1
ATOM 627 O O . VAL A 1 82 ? 2.072 14.229 -3.402 1.00 89.12 82 VAL A O 1
ATOM 630 N N . GLY A 1 83 ? 2.848 13.637 -1.384 1.00 88.50 83 GLY A N 1
ATOM 631 C CA . GLY A 1 83 ? 2.030 14.594 -0.631 1.00 88.50 83 GLY A CA 1
ATOM 632 C C . GLY A 1 83 ? 0.531 14.268 -0.598 1.00 88.50 83 GLY A C 1
ATOM 633 O O . GLY A 1 83 ? -0.294 15.150 -0.361 1.00 88.50 83 GLY A O 1
ATOM 634 N N . GLU A 1 84 ? 0.149 13.008 -0.810 1.00 91.56 84 GLU A N 1
ATOM 635 C CA . GLU A 1 84 ? -1.247 12.551 -0.843 1.00 91.56 84 GLU A CA 1
ATOM 636 C C . GLU A 1 84 ? -1.806 12.338 0.576 1.00 91.56 84 GLU A C 1
ATOM 638 O O . GLU A 1 84 ? -2.185 11.239 0.995 1.00 91.56 84 GLU A O 1
ATOM 643 N N . ALA A 1 85 ? -1.870 13.418 1.355 1.00 89.25 85 ALA A N 1
ATOM 644 C CA . ALA A 1 85 ? -2.199 13.366 2.778 1.00 89.25 85 ALA A CA 1
ATOM 645 C C . ALA A 1 85 ? -3.593 12.789 3.087 1.00 89.25 85 ALA A C 1
ATOM 647 O O . ALA A 1 85 ? -3.805 12.115 4.101 1.00 89.25 85 ALA A O 1
ATOM 648 N N . ARG A 1 86 ? -4.560 12.994 2.183 1.00 89.69 86 ARG A N 1
ATOM 649 C CA . ARG A 1 86 ? -5.896 12.389 2.302 1.00 89.69 86 ARG A CA 1
ATOM 650 C C . ARG A 1 86 ? -5.829 10.866 2.216 1.00 89.69 86 ARG A C 1
ATOM 652 O O . ARG A 1 86 ? -6.528 10.195 2.975 1.00 89.69 86 ARG A O 1
ATOM 659 N N . LEU A 1 87 ? -4.986 10.329 1.333 1.00 92.69 87 LEU A N 1
ATOM 660 C CA . LEU A 1 87 ? -4.797 8.887 1.172 1.00 92.69 87 LEU A CA 1
ATOM 661 C C . LEU A 1 87 ? -4.002 8.290 2.340 1.00 92.69 87 LEU A C 1
ATOM 663 O O . LEU A 1 87 ? -4.399 7.238 2.835 1.00 92.69 87 LEU A O 1
ATOM 667 N N . LEU A 1 88 ? -3.002 8.999 2.885 1.00 90.56 88 LEU A N 1
ATOM 668 C CA . LEU A 1 88 ? -2.323 8.606 4.136 1.00 90.56 88 LEU A CA 1
ATOM 669 C C . LEU A 1 88 ? -3.313 8.369 5.278 1.00 90.56 88 LEU A C 1
ATOM 671 O O . LEU A 1 88 ? -3.292 7.332 5.946 1.00 90.56 88 LEU A O 1
ATOM 675 N N . ARG A 1 89 ? -4.201 9.345 5.492 1.00 90.38 89 ARG A N 1
ATOM 676 C CA . ARG A 1 89 ? -5.226 9.266 6.530 1.00 90.38 89 ARG A CA 1
ATOM 677 C C . ARG A 1 89 ? -6.228 8.149 6.238 1.00 90.38 89 ARG A C 1
ATOM 679 O O . ARG A 1 89 ? -6.552 7.380 7.145 1.00 90.38 89 ARG A O 1
ATOM 686 N N . LYS A 1 90 ? -6.711 8.062 4.994 1.00 93.56 90 LYS A N 1
ATOM 687 C CA . LYS A 1 90 ? -7.700 7.062 4.568 1.00 93.56 90 LYS A CA 1
ATOM 688 C C . LYS A 1 90 ? -7.181 5.638 4.762 1.00 93.56 90 LYS A C 1
ATOM 690 O O . LYS A 1 90 ? -7.913 4.810 5.299 1.00 93.56 90 LYS A O 1
ATOM 695 N N . LEU A 1 91 ? -5.934 5.369 4.375 1.00 95.06 91 LEU A N 1
ATOM 696 C CA . LEU A 1 91 ? -5.278 4.072 4.541 1.00 95.06 91 LEU A CA 1
ATOM 697 C C . LEU A 1 91 ? -5.390 3.586 5.990 1.00 95.06 91 LEU A C 1
ATOM 699 O O . LEU A 1 91 ? -5.940 2.518 6.253 1.00 95.06 91 LEU A O 1
ATOM 703 N N . VAL A 1 92 ? -4.931 4.403 6.944 1.00 93.75 92 VAL A N 1
ATOM 704 C CA . VAL A 1 92 ? -4.923 4.018 8.362 1.00 93.75 92 VAL A CA 1
ATOM 705 C C . VAL A 1 92 ? -6.343 3.886 8.904 1.00 93.75 92 VAL A C 1
ATOM 707 O O . VAL A 1 92 ? -6.633 2.907 9.582 1.00 93.75 92 VAL A O 1
ATOM 710 N N . GLN A 1 93 ? -7.247 4.810 8.562 1.00 92.62 93 GLN A N 1
ATOM 711 C CA . GLN A 1 93 ? -8.662 4.719 8.945 1.00 92.62 93 GLN A CA 1
ATOM 712 C C . GLN A 1 93 ? -9.331 3.429 8.458 1.00 92.62 93 GLN A C 1
ATOM 714 O O . GLN A 1 93 ? -10.193 2.901 9.152 1.00 92.62 93 GLN A O 1
ATOM 719 N N . THR A 1 94 ? -8.930 2.929 7.290 1.00 94.12 94 THR A N 1
ATOM 720 C CA . THR A 1 94 ? -9.527 1.736 6.680 1.00 94.12 94 THR A CA 1
ATOM 721 C C . THR A 1 94 ? -9.089 0.465 7.398 1.00 94.12 94 THR A C 1
ATOM 723 O O . THR A 1 94 ? -9.918 -0.391 7.689 1.00 94.12 94 THR A O 1
ATOM 726 N N . ILE A 1 95 ? -7.795 0.335 7.710 1.00 95.50 95 ILE A N 1
ATOM 727 C CA . ILE A 1 95 ? -7.277 -0.911 8.287 1.00 95.50 95 ILE A CA 1
ATOM 728 C C . ILE A 1 95 ? -7.390 -0.949 9.810 1.00 95.50 95 ILE A C 1
ATOM 730 O O . ILE A 1 95 ? -7.601 -2.026 10.360 1.00 95.50 95 ILE A O 1
ATOM 734 N N . LEU A 1 96 ? -7.303 0.194 10.500 1.00 93.31 96 LEU A N 1
ATOM 735 C CA . LEU A 1 96 ? -7.232 0.262 11.964 1.00 93.31 96 LEU A CA 1
ATOM 736 C C . LEU A 1 96 ? -8.363 -0.463 12.717 1.00 93.31 96 LEU A C 1
ATOM 738 O O . LEU A 1 96 ? -8.037 -1.097 13.719 1.00 93.31 96 LEU A O 1
ATOM 742 N N . PRO A 1 97 ? -9.638 -0.459 12.271 1.00 94.06 97 PRO A N 1
ATOM 743 C CA . PRO A 1 97 ? -10.708 -1.195 12.953 1.00 94.06 97 PRO A CA 1
ATOM 744 C C . PRO A 1 97 ? -10.455 -2.703 13.069 1.00 94.06 97 PRO A C 1
ATOM 746 O O . PRO A 1 97 ? -10.963 -3.348 13.980 1.00 94.06 97 PRO A O 1
ATOM 749 N N . SER A 1 98 ? -9.653 -3.275 12.166 1.00 93.44 98 SER A N 1
ATOM 750 C CA . SER A 1 98 ? -9.289 -4.696 12.220 1.00 93.44 98 SER A CA 1
ATOM 751 C C . SER A 1 98 ? -8.146 -4.998 13.199 1.00 93.44 98 SER A C 1
ATOM 753 O O . SER A 1 98 ? -7.866 -6.168 13.458 1.00 93.44 98 SER A O 1
ATOM 755 N N . TRP A 1 99 ? -7.472 -3.978 13.741 1.00 93.88 99 TRP A N 1
ATOM 756 C CA . TRP A 1 99 ? -6.306 -4.136 14.608 1.00 93.88 99 TRP A CA 1
ATOM 757 C C . TRP A 1 99 ? -6.669 -3.963 16.080 1.00 93.88 99 TRP A C 1
ATOM 759 O O . TRP A 1 99 ? -7.453 -3.092 16.450 1.00 93.88 99 TRP A O 1
ATOM 769 N N . SER A 1 100 ? -6.021 -4.744 16.946 1.00 92.06 100 SER A N 1
ATOM 770 C CA . SER A 1 100 ? -6.138 -4.596 18.398 1.00 92.06 100 SER A CA 1
ATOM 771 C C . SER A 1 100 ? -4.837 -4.104 19.028 1.00 92.06 100 SER A C 1
ATOM 773 O O . SER A 1 100 ? -3.746 -4.271 18.485 1.00 92.06 100 SER A O 1
ATOM 775 N N . ASN A 1 101 ? -4.943 -3.521 20.221 1.00 91.06 101 ASN A N 1
ATOM 776 C CA . ASN A 1 101 ? -3.800 -3.017 20.987 1.00 91.06 101 ASN A CA 1
ATOM 777 C C . ASN A 1 101 ? -2.776 -4.086 21.398 1.00 91.06 101 ASN A C 1
ATOM 779 O O . ASN A 1 101 ? -1.637 -3.737 21.702 1.00 91.06 101 ASN A O 1
ATOM 783 N N . ASN A 1 102 ? -3.175 -5.356 21.398 1.00 92.62 102 ASN A N 1
ATOM 784 C CA . ASN A 1 102 ? -2.314 -6.489 21.723 1.00 92.62 102 ASN A CA 1
ATOM 785 C C . ASN A 1 102 ? -1.559 -7.019 20.495 1.00 92.62 102 ASN A C 1
ATOM 787 O O . ASN A 1 102 ? -0.683 -7.871 20.638 1.00 92.62 102 ASN A O 1
ATOM 791 N N . MET A 1 103 ? -1.888 -6.541 19.290 1.00 92.12 103 MET A N 1
ATOM 792 C CA . MET A 1 103 ? -1.188 -6.944 18.076 1.00 92.12 103 MET A CA 1
ATOM 793 C C . MET A 1 103 ? 0.182 -6.262 17.977 1.00 92.12 103 MET A C 1
ATOM 795 O O . MET A 1 103 ? 0.323 -5.075 18.305 1.00 92.12 103 MET A O 1
ATOM 799 N N . PRO A 1 104 ? 1.205 -6.977 17.472 1.00 90.62 104 PRO A N 1
ATOM 800 C CA . PRO A 1 104 ? 2.484 -6.356 17.162 1.00 90.62 104 PRO A CA 1
ATOM 801 C C . PRO A 1 104 ? 2.271 -5.219 16.158 1.00 90.62 104 PRO A C 1
ATOM 803 O O . PRO A 1 104 ? 1.392 -5.291 15.310 1.00 90.62 104 PRO A O 1
ATOM 806 N N . TYR A 1 105 ? 3.077 -4.160 16.247 1.00 91.62 105 TYR A N 1
ATOM 807 C CA . TYR A 1 105 ? 3.010 -2.976 15.373 1.00 91.62 105 TYR A CA 1
ATOM 808 C C . TYR A 1 105 ? 1.761 -2.087 15.506 1.00 91.62 105 TYR A C 1
ATOM 810 O O . TYR A 1 105 ? 1.707 -1.053 14.844 1.00 91.62 105 TYR A O 1
ATOM 818 N N . TYR A 1 106 ? 0.818 -2.372 16.412 1.00 90.81 106 TYR A N 1
ATOM 819 C CA . TYR A 1 106 ? -0.344 -1.497 16.628 1.00 90.81 106 TYR A CA 1
ATOM 820 C C . TYR A 1 106 ? 0.047 -0.039 16.937 1.00 90.81 106 TYR A C 1
ATOM 822 O O . TYR A 1 106 ? -0.477 0.902 16.343 1.00 90.81 106 TYR A O 1
ATOM 830 N N . GLY A 1 107 ? 1.037 0.167 17.813 1.00 91.06 107 GLY A N 1
ATOM 831 C CA . GLY A 1 107 ? 1.557 1.509 18.105 1.00 91.06 107 GLY A CA 1
ATOM 832 C C . GLY A 1 107 ? 2.186 2.197 16.887 1.00 91.06 107 GLY A C 1
ATOM 833 O O . GLY A 1 107 ? 2.099 3.416 16.755 1.00 91.06 107 GLY A O 1
ATOM 834 N N . TYR A 1 108 ? 2.767 1.421 15.970 1.00 91.69 108 TYR A N 1
ATOM 835 C CA . TYR A 1 108 ? 3.327 1.935 14.723 1.00 91.69 108 TYR A CA 1
ATOM 836 C C . TYR A 1 108 ? 2.223 2.386 13.761 1.00 91.69 108 TYR A C 1
ATOM 838 O O . TYR A 1 108 ? 2.306 3.475 13.195 1.00 91.69 108 TYR A O 1
ATOM 846 N N . LEU A 1 109 ? 1.145 1.603 13.651 1.00 92.81 109 LEU A N 1
ATOM 847 C CA . LEU A 1 109 ? -0.046 1.972 12.889 1.00 92.81 109 LEU A CA 1
ATOM 848 C C . LEU A 1 109 ? -0.687 3.270 13.405 1.00 92.81 109 LEU A C 1
ATOM 850 O O . LEU A 1 109 ? -1.030 4.144 12.609 1.00 92.81 109 LEU A O 1
ATOM 854 N N . LEU A 1 110 ? -0.770 3.449 14.728 1.00 92.19 110 LEU A N 1
ATOM 855 C CA . LEU A 1 110 ? -1.230 4.711 15.321 1.00 92.19 110 LEU A CA 1
ATOM 856 C C . LEU A 1 110 ? -0.318 5.893 14.965 1.00 92.19 110 LEU A C 1
ATOM 858 O O . LEU A 1 110 ? -0.818 6.981 14.685 1.00 92.19 110 LEU A O 1
ATOM 862 N N . GLY A 1 111 ? 1.002 5.685 14.953 1.00 91.06 111 GLY A N 1
ATOM 863 C CA . GLY A 1 111 ? 1.971 6.695 14.520 1.00 91.06 111 GLY A CA 1
ATOM 864 C C . GLY A 1 111 ? 1.778 7.101 13.056 1.00 91.06 111 GLY A C 1
ATOM 865 O O . GLY A 1 111 ? 1.735 8.291 12.754 1.00 91.06 111 GLY A O 1
ATOM 866 N N . MET A 1 112 ? 1.566 6.129 12.161 1.00 92.94 112 MET A N 1
ATOM 867 C CA . MET A 1 112 ? 1.240 6.398 10.753 1.00 92.94 112 MET A CA 1
ATOM 868 C C . MET A 1 112 ? -0.042 7.231 10.608 1.00 92.94 112 MET A C 1
ATOM 870 O O . MET A 1 112 ? -0.094 8.143 9.782 1.00 92.94 112 MET A O 1
ATOM 874 N N . GLY A 1 113 ? -1.057 6.948 11.432 1.00 90.38 113 GLY A N 1
ATOM 875 C CA . GLY A 1 113 ? -2.310 7.706 11.454 1.00 90.38 113 GLY A CA 1
ATOM 876 C C . GLY A 1 113 ? -2.146 9.132 11.977 1.00 90.38 113 GLY A C 1
ATOM 877 O O . GLY A 1 113 ? -2.751 10.051 11.431 1.00 90.38 113 GLY A O 1
ATOM 878 N N . ALA A 1 114 ? -1.314 9.326 13.005 1.00 89.56 114 ALA A N 1
ATOM 879 C CA . ALA A 1 114 ? -0.986 10.651 13.527 1.00 89.56 114 ALA A CA 1
ATOM 880 C C . ALA A 1 114 ? -0.317 11.522 12.454 1.00 89.56 114 ALA A C 1
ATOM 882 O O . ALA A 1 114 ? -0.770 12.636 12.211 1.00 89.56 114 ALA A O 1
ATOM 883 N N . LEU A 1 115 ? 0.681 10.972 11.755 1.00 86.94 115 LEU A N 1
ATOM 884 C CA . LEU A 1 115 ? 1.369 11.669 10.670 1.00 86.94 115 LEU A CA 1
ATOM 885 C C . LEU A 1 115 ? 0.407 12.024 9.528 1.00 86.94 115 LEU A C 1
ATOM 887 O O . LEU A 1 115 ? 0.394 13.154 9.061 1.00 86.94 115 LEU A O 1
ATOM 891 N N . GLY A 1 116 ? -0.474 11.101 9.126 1.00 87.50 116 GLY A N 1
ATOM 892 C CA . GLY A 1 116 ? -1.481 11.394 8.100 1.00 87.50 116 GLY A CA 1
ATOM 893 C C . GLY A 1 116 ? -2.430 12.543 8.476 1.00 87.50 116 GLY A C 1
ATOM 894 O O . GLY A 1 116 ? -2.908 13.255 7.596 1.00 87.50 116 GLY A O 1
ATOM 895 N N . LEU A 1 117 ? -2.703 12.751 9.769 1.00 85.88 117 LEU A N 1
ATOM 896 C CA . LEU A 1 117 ? -3.483 13.899 10.247 1.00 85.88 117 LEU A CA 1
ATOM 897 C C . LEU A 1 117 ? -2.679 15.203 10.225 1.00 85.88 117 LEU A C 1
ATOM 899 O O . LEU A 1 117 ? -3.248 16.246 9.912 1.00 85.88 117 LEU A O 1
ATOM 903 N N . GLU A 1 118 ? -1.390 15.144 10.557 1.00 87.62 118 GLU A N 1
ATOM 904 C CA . GLU A 1 118 ? -0.487 16.296 10.494 1.00 87.62 118 GLU A CA 1
ATOM 905 C C . GLU A 1 118 ? -0.319 16.785 9.047 1.00 87.62 118 GLU A C 1
ATOM 907 O O . GLU A 1 118 ? -0.518 17.970 8.782 1.00 87.62 118 GLU A O 1
ATOM 912 N N . GLU A 1 119 ? -0.077 15.868 8.104 1.00 83.50 119 GLU A N 1
ATOM 913 C CA . GLU A 1 119 ? 0.082 16.175 6.673 1.00 83.50 119 GLU A CA 1
ATOM 914 C C . GLU A 1 119 ? -1.209 16.688 6.021 1.00 83.50 119 GLU A C 1
ATOM 916 O O . GLU A 1 119 ? -1.174 17.513 5.111 1.00 83.50 119 GLU A O 1
ATOM 921 N N . ALA A 1 120 ? -2.379 16.218 6.472 1.00 79.69 120 ALA A N 1
ATOM 922 C CA . ALA A 1 120 ? -3.654 16.637 5.886 1.00 79.69 120 ALA A CA 1
ATOM 923 C C . ALA A 1 120 ? -4.015 18.089 6.229 1.00 79.69 120 ALA A C 1
ATOM 925 O O . ALA A 1 120 ? -4.907 18.650 5.587 1.00 79.69 120 ALA A O 1
ATOM 926 N N . GLY A 1 121 ? -3.340 18.676 7.225 1.00 69.06 121 GLY A N 1
ATOM 927 C CA . GLY A 1 121 ? -3.738 19.928 7.845 1.00 69.06 121 GLY A CA 1
ATOM 928 C C . GLY A 1 121 ? -5.085 19.774 8.554 1.00 69.06 121 GLY A C 1
ATOM 929 O O . GLY A 1 121 ? -6.056 19.229 8.029 1.00 69.06 121 GLY A O 1
ATOM 930 N N . A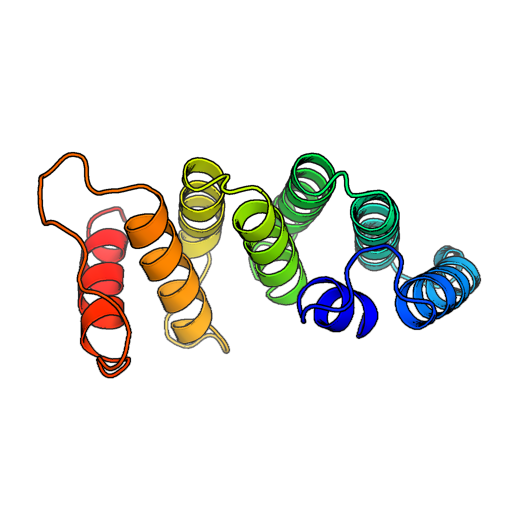SP A 1 122 ? -5.187 20.245 9.789 1.00 53.84 122 ASP A N 1
ATOM 931 C CA . ASP A 1 122 ? -6.475 20.224 10.473 1.00 53.84 122 ASP A CA 1
ATOM 932 C C . ASP A 1 122 ? -7.443 21.248 9.836 1.00 53.84 122 ASP A C 1
ATOM 934 O O . ASP A 1 122 ? -7.120 22.439 9.828 1.00 53.84 122 ASP A O 1
ATOM 938 N N . PRO A 1 123 ? -8.661 20.871 9.393 1.00 50.66 123 PRO A N 1
ATOM 939 C CA . PRO A 1 123 ? -9.717 21.849 9.117 1.00 50.66 123 PRO A CA 1
ATOM 940 C C . PRO A 1 123 ? -10.194 22.606 10.378 1.00 50.66 123 PRO A C 1
ATOM 942 O O . PRO A 1 123 ? -10.946 23.568 10.255 1.00 50.66 123 PRO A O 1
ATOM 945 N N . ARG A 1 124 ? -9.772 22.209 11.592 1.00 42.84 124 ARG A N 1
ATOM 946 C CA . ARG A 1 124 ? -10.096 22.848 12.887 1.00 42.84 124 ARG A CA 1
ATOM 947 C C . ARG A 1 124 ? -8.944 23.639 13.529 1.00 42.84 124 ARG A C 1
ATOM 949 O O . ARG A 1 124 ? -9.006 23.969 14.712 1.00 42.84 124 ARG A O 1
ATOM 956 N N . GLY A 1 125 ? -7.956 24.057 12.736 1.00 44.03 125 GLY A N 1
ATOM 957 C CA . GLY A 1 125 ? -7.159 25.242 13.061 1.00 44.03 125 GLY A CA 1
ATOM 958 C C . GLY A 1 125 ? -6.249 25.123 14.286 1.00 44.03 125 GLY A C 1
ATOM 959 O O . GLY A 1 125 ? -6.325 25.933 15.211 1.00 44.03 125 GLY A O 1
ATOM 960 N N . ARG A 1 126 ? -5.281 24.204 14.254 1.00 38.19 126 ARG A N 1
ATOM 961 C CA . ARG A 1 126 ? -4.060 24.363 15.054 1.00 38.19 126 ARG A CA 1
ATOM 962 C C . ARG A 1 126 ? -2.842 24.308 14.131 1.00 38.19 126 ARG A C 1
ATOM 964 O O . ARG A 1 126 ? -2.527 23.270 13.567 1.00 38.19 126 ARG A O 1
ATOM 971 N N . ARG A 1 127 ? -2.215 25.475 13.941 1.00 36.38 127 ARG A N 1
ATOM 972 C CA . ARG A 1 127 ? -0.975 25.696 13.170 1.00 36.38 127 ARG A CA 1
ATOM 973 C C . ARG A 1 127 ? 0.143 24.711 13.561 1.00 36.38 127 ARG A C 1
ATOM 975 O O . ARG A 1 127 ? 0.126 24.209 14.686 1.00 36.38 127 ARG A O 1
ATOM 982 N N . PRO A 1 128 ? 1.116 24.464 12.661 1.00 38.75 128 PRO A N 1
ATOM 983 C CA . PRO A 1 128 ? 2.007 23.317 12.755 1.00 38.75 128 PRO A CA 1
ATOM 984 C C . PRO A 1 128 ? 2.935 23.446 13.961 1.00 38.75 128 PRO A C 1
ATOM 986 O O . PRO A 1 128 ? 3.633 24.450 14.126 1.00 38.75 128 PRO A O 1
ATOM 989 N N . ILE A 1 129 ? 2.973 22.403 14.788 1.00 39.38 129 ILE A N 1
ATOM 990 C CA . ILE A 1 129 ? 4.150 22.148 15.613 1.00 39.38 129 ILE A CA 1
ATOM 991 C C . ILE A 1 129 ? 5.239 21.759 14.624 1.00 39.38 129 ILE A C 1
ATOM 993 O O . ILE A 1 129 ? 5.166 20.721 13.976 1.00 39.38 129 ILE A O 1
ATOM 997 N N . SER A 1 130 ? 6.222 22.641 14.466 1.00 30.97 130 SER A N 1
ATOM 998 C CA . SER A 1 130 ? 7.475 22.309 13.806 1.00 30.97 130 SER A CA 1
ATOM 999 C C . SER A 1 130 ? 8.070 21.116 14.557 1.00 30.97 130 SER A C 1
ATOM 1001 O O . SER A 1 130 ? 8.606 21.279 15.653 1.00 30.97 130 SER A O 1
ATOM 1003 N N . LEU A 1 131 ? 7.928 19.905 14.011 1.00 42.75 131 LEU A N 1
ATOM 1004 C CA . LEU A 1 131 ? 8.525 18.681 14.548 1.00 42.75 131 LEU A CA 1
ATOM 1005 C C . LEU A 1 131 ? 10.031 18.661 14.246 1.00 42.75 131 LEU A C 1
ATOM 1007 O O . LEU A 1 131 ? 10.569 17.748 13.628 1.00 42.75 131 LEU A O 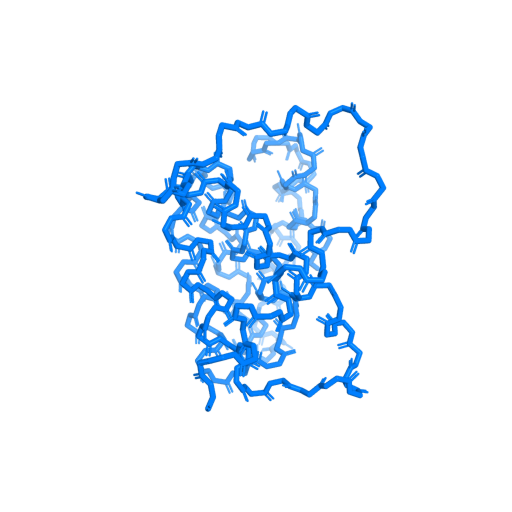1
ATOM 1011 N N . LYS A 1 132 ? 10.742 19.683 14.718 1.00 34.75 132 LYS A N 1
ATOM 1012 C CA . LYS A 1 132 ? 12.137 19.538 15.121 1.00 34.75 132 LYS A CA 1
ATOM 1013 C C . LYS A 1 132 ? 12.110 19.549 16.642 1.00 34.75 132 LYS A C 1
ATOM 1015 O O . LYS A 1 132 ? 12.004 20.607 17.244 1.00 34.75 132 LYS A O 1
ATOM 1020 N N . ASN A 1 133 ? 12.160 18.359 17.234 1.00 37.28 133 ASN A N 1
ATOM 1021 C CA . ASN A 1 133 ? 12.019 18.081 18.666 1.00 37.28 133 ASN A CA 1
ATOM 1022 C C . ASN A 1 133 ? 10.608 18.244 19.236 1.00 37.28 133 ASN A C 1
ATOM 1024 O O . ASN A 1 133 ? 10.299 19.210 19.931 1.00 37.28 133 ASN A O 1
ATOM 1028 N N . THR A 1 134 ? 9.774 17.215 19.106 1.00 37.31 134 THR A N 1
ATOM 1029 C CA . THR A 1 134 ? 8.857 16.911 20.209 1.00 37.31 134 THR A CA 1
ATOM 1030 C C . THR A 1 134 ? 8.639 15.411 20.313 1.00 37.31 134 THR A C 1
ATOM 1032 O O . THR A 1 134 ? 8.365 14.719 19.340 1.00 37.31 134 THR A O 1
ATOM 1035 N N . SER A 1 135 ? 8.863 14.907 21.518 1.00 43.06 135 SER A N 1
ATOM 1036 C CA . SER A 1 135 ? 8.845 13.508 21.913 1.00 43.06 135 SER A CA 1
ATOM 1037 C C . SER A 1 135 ? 7.549 12.795 21.509 1.00 43.06 135 SER A C 1
ATOM 1039 O O . SER A 1 135 ? 6.446 13.290 21.741 1.00 43.06 135 SER A O 1
ATOM 1041 N N . ASN A 1 136 ? 7.709 11.582 20.967 1.00 48.50 136 ASN A N 1
ATOM 1042 C CA . ASN A 1 136 ? 6.712 10.667 20.384 1.00 48.50 136 ASN A CA 1
ATOM 1043 C C . ASN A 1 136 ? 5.384 10.452 21.161 1.00 48.50 136 ASN A C 1
ATOM 1045 O O . ASN A 1 136 ? 4.483 9.789 20.658 1.00 48.50 136 ASN A O 1
ATOM 1049 N N . GLY A 1 137 ? 5.213 10.972 22.379 1.00 40.47 137 GLY A N 1
ATOM 1050 C CA . GLY A 1 137 ? 4.081 10.662 23.258 1.00 40.47 137 GLY A CA 1
ATOM 1051 C C . GLY A 1 137 ? 2.792 11.463 23.025 1.00 40.47 137 GLY A C 1
ATOM 1052 O O . GLY A 1 137 ? 1.712 10.961 23.340 1.00 40.47 137 GLY A O 1
ATOM 1053 N N . ALA A 1 138 ? 2.859 12.694 22.508 1.00 44.97 138 ALA A N 1
ATOM 1054 C CA . ALA A 1 138 ? 1.675 13.559 22.384 1.00 44.97 138 ALA A CA 1
ATOM 1055 C C . ALA A 1 138 ? 0.827 13.227 21.143 1.00 44.97 138 ALA A C 1
ATOM 1057 O O . ALA A 1 138 ? -0.394 13.092 21.247 1.00 44.97 138 ALA A O 1
ATOM 1058 N N . ALA A 1 139 ? 1.479 13.008 19.999 1.00 48.62 139 ALA A N 1
ATOM 1059 C CA . ALA A 1 139 ? 0.830 12.617 18.748 1.00 48.62 139 ALA A CA 1
ATOM 1060 C C . ALA A 1 139 ? 0.103 11.263 18.881 1.00 48.62 139 ALA A C 1
ATOM 1062 O O . ALA A 1 139 ? -1.057 11.138 18.490 1.00 48.62 139 ALA A O 1
ATOM 1063 N N . LEU A 1 140 ? 0.721 10.287 19.563 1.00 45.94 140 LEU A N 1
ATOM 1064 C CA . LEU A 1 140 ? 0.115 8.979 19.849 1.00 45.94 140 LEU A CA 1
ATOM 1065 C C . LEU A 1 140 ? -1.148 9.078 20.720 1.00 45.94 140 LEU A C 1
ATOM 1067 O O . LEU A 1 140 ? -2.119 8.362 20.474 1.00 45.94 140 LEU A O 1
ATOM 1071 N N . LYS A 1 141 ? -1.174 9.966 21.726 1.00 49.06 141 LYS A N 1
ATOM 1072 C CA . LYS A 1 141 ? -2.361 10.171 22.581 1.00 49.06 141 LYS A CA 1
ATOM 1073 C C . LYS A 1 141 ? -3.517 10.807 21.807 1.00 49.06 141 LYS A C 1
ATOM 1075 O O . LYS A 1 141 ? -4.665 10.404 21.998 1.00 49.06 141 LYS A O 1
ATOM 1080 N N . THR A 1 142 ? -3.224 11.771 20.935 1.00 52.50 142 THR A N 1
ATOM 1081 C CA . THR A 1 142 ? -4.230 12.440 20.096 1.00 52.50 142 THR A CA 1
ATOM 1082 C C . THR A 1 142 ? -4.775 11.500 19.026 1.00 52.50 142 THR A C 1
ATOM 1084 O O . THR A 1 142 ? -5.993 11.377 18.904 1.00 52.50 142 THR A O 1
ATOM 1087 N N . ALA A 1 143 ? -3.905 10.762 18.330 1.00 50.78 143 ALA A N 1
ATOM 1088 C CA . ALA A 1 143 ? -4.318 9.728 17.387 1.00 50.78 143 ALA A CA 1
ATOM 1089 C C . ALA A 1 143 ? -5.199 8.683 18.079 1.00 50.78 143 ALA A C 1
ATOM 1091 O O . ALA A 1 143 ? -6.313 8.428 17.630 1.00 50.78 143 ALA A O 1
ATOM 1092 N N . ARG A 1 144 ? -4.779 8.164 19.240 1.00 55.47 144 ARG A N 1
ATOM 1093 C CA . ARG A 1 144 ? -5.574 7.191 20.000 1.00 55.47 144 ARG A CA 1
ATOM 1094 C C . ARG A 1 144 ? -6.970 7.715 20.352 1.00 55.47 144 ARG A C 1
ATOM 1096 O O . ARG A 1 144 ? -7.908 6.941 20.250 1.00 55.47 144 ARG A O 1
ATOM 1103 N N . ARG A 1 145 ? -7.122 8.997 20.714 1.00 58.44 145 ARG A N 1
ATOM 1104 C CA . ARG A 1 145 ? -8.434 9.617 21.000 1.00 58.44 145 ARG A CA 1
ATOM 1105 C C . ARG A 1 145 ? -9.309 9.788 19.758 1.00 58.44 145 ARG A C 1
ATOM 1107 O O . ARG A 1 145 ? -10.508 9.550 19.835 1.00 58.44 145 ARG A O 1
ATOM 1114 N N . ILE A 1 146 ? -8.728 10.210 18.635 1.00 58.47 146 ILE A N 1
ATOM 1115 C CA . ILE A 1 146 ? -9.464 10.384 17.373 1.00 58.47 146 ILE A CA 1
ATOM 1116 C C . ILE A 1 146 ? -9.952 9.025 16.871 1.00 58.47 146 ILE A C 1
ATOM 1118 O O . ILE A 1 146 ? -11.123 8.871 16.541 1.00 58.47 146 ILE A O 1
ATOM 1122 N N . PHE A 1 147 ? -9.075 8.024 16.886 1.00 54.53 147 PHE A N 1
ATOM 1123 C CA . PHE A 1 147 ? -9.397 6.694 16.390 1.00 54.53 147 PHE A CA 1
ATOM 1124 C C . PHE A 1 147 ? -10.236 5.852 17.366 1.00 54.53 147 PHE A C 1
ATOM 1126 O O . PHE A 1 147 ? -10.961 4.977 16.912 1.00 54.53 147 PHE A O 1
ATOM 1133 N N . SER A 1 148 ? -10.223 6.132 18.677 1.00 49.59 148 SER A N 1
ATOM 1134 C CA . SER A 1 148 ? -11.145 5.492 19.631 1.00 49.59 148 SER A CA 1
ATOM 1135 C C . SER A 1 148 ? -12.569 6.048 19.583 1.00 49.59 148 SER A C 1
ATOM 1137 O O . SER A 1 148 ? -13.477 5.404 20.085 1.00 49.59 148 SER A O 1
ATOM 1139 N N . ALA A 1 149 ? -12.768 7.255 19.045 1.00 42.94 149 ALA A N 1
ATOM 1140 C CA . ALA A 1 149 ? -14.078 7.908 18.981 1.00 42.94 149 ALA A CA 1
ATOM 1141 C C . ALA A 1 149 ? -14.869 7.571 17.701 1.00 42.94 149 ALA A C 1
ATOM 1143 O O . ALA A 1 149 ? -15.948 8.117 17.498 1.00 42.94 149 ALA A O 1
ATOM 1144 N N . THR A 1 150 ? -14.319 6.722 16.824 1.00 39.44 150 THR A N 1
ATOM 1145 C CA . THR A 1 150 ? -14.935 6.347 15.536 1.00 39.44 150 THR A CA 1
ATOM 1146 C C . THR A 1 150 ? -15.281 4.851 15.448 1.00 39.44 150 THR A C 1
ATOM 1148 O O . THR A 1 150 ? -15.480 4.350 14.345 1.00 39.44 150 THR A O 1
ATOM 1151 N N . ALA A 1 151 ? -15.321 4.150 16.586 1.00 35.56 151 ALA A N 1
ATOM 1152 C CA . ALA A 1 151 ? -15.719 2.745 16.703 1.00 35.56 151 ALA A CA 1
ATOM 1153 C C . ALA A 1 151 ? -17.086 2.624 17.383 1.00 35.56 151 ALA A C 1
ATOM 1155 O O . ALA A 1 151 ? -17.330 3.420 18.320 1.00 35.56 151 ALA A O 1
#

Secondary structure (DSSP, 8-state):
-HHHHHIIIII-TT-HHHHHHHHHHHHHGGGS-HHHHHHHHHHHHHTTT-HHHHHHHHHHHHHH-TT-HHHHHHHHHHHHHTT-HHHHHHHHHHHGGG--TTSTTHHHHHHHHHHHHHHT--TT-------SS--THHHHHHHHHHHHTT-